Protein AF-A0A5C7WW06-F1 (afdb_monomer)

Secondary structure (DSSP, 8-state):
---EEEEESTTSHHHHHHHHHHHHTT-EEEEE-SS----

Solvent-accessible surface area (backbone atoms only — not comparable to full-atom values): 2401 Å² total; per-residue (Å²): 135,87,52,73,46,80,40,68,56,25,59,44,73,68,31,31,54,49,51,53,50,41,46,74,73,63,32,52,71,50,75,39,51,94,55,82,61,92,125

Foldseek 3Di:
DAAEEEFEPCQDDPNVVVQVVCVVVRHHYDYYYPDDRPD

pLDDT: mean 93.47, std 9.45, range [59.47, 98.25]

Mean predicted aligned error: 2.92 Å

Structure (mmCIF, N/CA/C/O backbone):
data_AF-A0A5C7WW06-F1
#
_entry.id   AF-A0A5C7WW06-F1
#
loop_
_atom_site.group_PDB
_atom_site.id
_atom_site.type_symbol
_atom_site.label_atom_id
_atom_site.label_alt_id
_atom_site.label_comp_id
_atom_site.label_asym_id
_atom_site.label_entity_id
_atom_site.label_seq_id
_atom_site.pdbx_PDB_ins_code
_atom_site.Cartn_x
_atom_site.Cartn_y
_atom_site.Cartn_z
_atom_site.occupancy
_atom_site.B_iso_or_equiv
_atom_site.auth_seq_id
_atom_site.auth_comp_id
_atom_site.auth_asym_id
_atom_site.auth_atom_id
_atom_site.pdbx_PDB_model_num
ATOM 1 N N . MET A 1 1 ? -14.759 5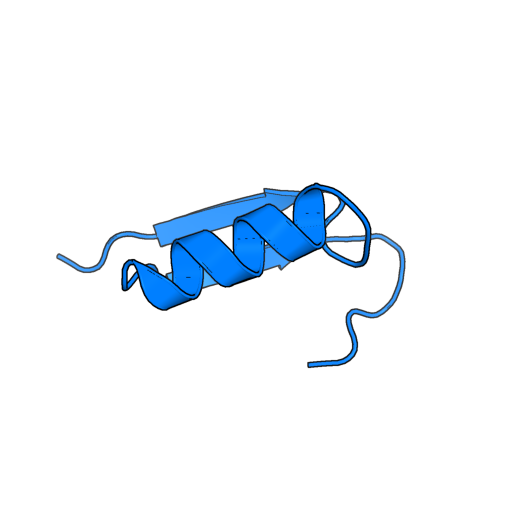.268 13.328 1.00 59.47 1 MET A N 1
ATOM 2 C CA . MET A 1 1 ? -14.349 5.630 11.952 1.00 59.47 1 MET A CA 1
ATOM 3 C C . MET A 1 1 ? -13.051 4.908 11.631 1.00 59.47 1 MET A C 1
ATOM 5 O O . MET A 1 1 ? -12.119 5.019 12.415 1.00 59.47 1 MET A O 1
ATOM 9 N N . SER A 1 2 ? -13.017 4.133 10.544 1.00 79.88 2 SER A N 1
ATOM 10 C CA . SER A 1 2 ? -11.789 3.491 10.048 1.00 79.88 2 SER A CA 1
ATOM 11 C C . SER A 1 2 ? -10.892 4.541 9.382 1.00 79.88 2 SER A C 1
ATOM 13 O O . SER A 1 2 ? -11.407 5.419 8.689 1.00 79.88 2 SER A O 1
ATOM 15 N N . ARG A 1 3 ? -9.574 4.493 9.619 1.00 95.56 3 ARG A N 1
ATOM 16 C CA . ARG A 1 3 ? -8.608 5.404 8.985 1.00 95.56 3 ARG A CA 1
ATOM 17 C C . ARG A 1 3 ? -8.254 4.846 7.608 1.00 95.56 3 ARG A C 1
ATOM 19 O O . ARG A 1 3 ? -7.894 3.676 7.498 1.00 95.56 3 ARG A O 1
ATOM 26 N N . VAL A 1 4 ? -8.366 5.670 6.570 1.00 97.62 4 VAL A N 1
ATOM 27 C CA . VAL A 1 4 ? -8.136 5.263 5.176 1.00 97.62 4 VAL A CA 1
ATOM 28 C C . VAL A 1 4 ? -6.929 6.008 4.619 1.00 97.62 4 VAL A C 1
ATOM 30 O O . VAL A 1 4 ? -6.780 7.201 4.876 1.00 97.62 4 VAL A O 1
ATOM 33 N N . ALA A 1 5 ? -6.082 5.314 3.860 1.00 98.00 5 ALA A N 1
ATOM 34 C CA . ALA A 1 5 ? -4.924 5.901 3.194 1.00 98.00 5 ALA A CA 1
ATOM 35 C C . ALA A 1 5 ? -4.823 5.458 1.726 1.00 98.00 5 ALA A C 1
ATOM 37 O O . ALA A 1 5 ? -5.100 4.305 1.399 1.00 98.00 5 ALA A O 1
ATOM 38 N N . LEU A 1 6 ? -4.384 6.373 0.859 1.00 97.75 6 LEU A N 1
ATOM 39 C CA . LEU A 1 6 ? -3.976 6.101 -0.520 1.00 97.75 6 LEU A CA 1
ATOM 40 C C . LEU A 1 6 ? -2.453 6.223 -0.606 1.00 97.75 6 LEU A C 1
ATOM 42 O O . LEU A 1 6 ? -1.902 7.249 -0.209 1.00 97.75 6 LEU A O 1
ATOM 46 N N . VAL A 1 7 ? -1.788 5.201 -1.143 1.00 97.88 7 VAL A N 1
ATOM 47 C CA . VAL A 1 7 ? -0.337 5.208 -1.372 1.00 97.88 7 VAL A CA 1
ATOM 48 C C . VAL A 1 7 ? -0.067 4.980 -2.854 1.00 97.88 7 VAL A C 1
ATOM 50 O O . VAL A 1 7 ? -0.454 3.951 -3.404 1.00 97.88 7 VAL A O 1
ATOM 53 N N . THR A 1 8 ? 0.599 5.938 -3.497 1.00 97.75 8 THR A N 1
ATOM 54 C CA . THR A 1 8 ? 1.041 5.851 -4.896 1.00 97.75 8 THR A CA 1
ATOM 55 C C . THR A 1 8 ? 2.483 5.356 -4.985 1.00 97.75 8 THR A C 1
ATOM 57 O O . THR A 1 8 ? 3.282 5.655 -4.097 1.00 97.75 8 THR A O 1
ATOM 60 N N . GLY A 1 9 ? 2.846 4.663 -6.066 1.00 97.38 9 GLY A N 1
ATOM 61 C CA . GLY A 1 9 ? 4.177 4.055 -6.190 1.00 97.38 9 GLY A CA 1
ATOM 62 C C . GLY A 1 9 ? 4.348 2.864 -5.239 1.00 97.38 9 GLY A C 1
ATOM 63 O O . GLY A 1 9 ? 5.420 2.666 -4.666 1.00 97.38 9 GLY A O 1
ATOM 64 N N . ALA A 1 10 ? 3.253 2.144 -4.981 1.00 97.62 10 ALA A N 1
ATOM 65 C CA . ALA A 1 10 ? 3.142 1.173 -3.904 1.00 97.62 10 ALA A CA 1
ATOM 66 C C . ALA A 1 10 ? 3.675 -0.232 -4.228 1.00 97.62 10 ALA A C 1
ATOM 68 O O . ALA A 1 10 ? 3.787 -1.043 -3.312 1.00 97.62 10 ALA A O 1
ATOM 69 N N . ALA A 1 11 ? 4.035 -0.535 -5.478 1.00 96.12 11 ALA A N 1
ATOM 70 C CA . ALA A 1 11 ? 4.452 -1.888 -5.860 1.00 96.12 11 ALA A CA 1
ATOM 71 C C . ALA A 1 11 ? 5.843 -2.275 -5.330 1.00 96.12 11 ALA A C 1
ATOM 73 O O . ALA A 1 11 ? 6.217 -3.444 -5.357 1.00 96.12 11 ALA A O 1
ATOM 74 N N . ARG A 1 12 ? 6.658 -1.305 -4.891 1.00 95.12 12 ARG A N 1
ATOM 75 C CA . ARG A 1 12 ? 8.059 -1.545 -4.507 1.00 95.12 12 ARG A CA 1
ATOM 76 C C . ARG A 1 12 ? 8.640 -0.448 -3.626 1.00 95.12 12 ARG A C 1
ATOM 78 O O . ARG A 1 12 ? 8.062 0.623 -3.451 1.00 95.12 12 ARG A O 1
ATOM 85 N N . GLY A 1 13 ? 9.839 -0.715 -3.108 1.00 96.25 13 GLY A N 1
ATOM 86 C CA . GLY A 1 13 ? 10.658 0.263 -2.399 1.00 96.25 13 GLY A CA 1
ATOM 87 C C . GLY A 1 13 ? 9.915 0.929 -1.241 1.00 96.25 13 GLY A C 1
ATOM 88 O O . GLY A 1 13 ? 9.259 0.26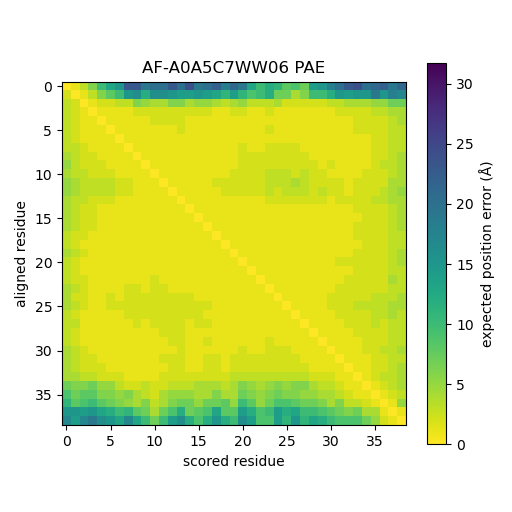6 -0.439 1.00 96.25 13 GLY A O 1
ATOM 89 N N . GLN A 1 14 ? 10.020 2.255 -1.161 1.00 98.06 14 GLN A N 1
ATOM 90 C CA . GLN A 1 14 ? 9.434 3.024 -0.063 1.00 98.06 14 GLN A CA 1
ATOM 91 C C . GLN A 1 14 ? 7.903 2.951 -0.045 1.00 98.06 14 GLN A C 1
ATOM 93 O O . GLN A 1 14 ? 7.327 2.834 1.031 1.00 98.06 14 GLN A O 1
ATOM 98 N N . GLY A 1 15 ? 7.241 2.959 -1.207 1.00 96.88 15 GLY A N 1
ATOM 99 C CA . GLY A 1 15 ? 5.781 2.874 -1.268 1.00 96.88 15 GLY A CA 1
ATOM 100 C C . GLY A 1 15 ? 5.254 1.563 -0.685 1.00 96.88 15 GLY A C 1
ATOM 101 O O . GLY A 1 15 ? 4.350 1.590 0.149 1.00 96.88 15 GLY A O 1
ATOM 102 N N . ALA A 1 16 ? 5.883 0.432 -1.020 1.00 96.62 16 ALA A N 1
ATOM 103 C CA . ALA A 1 16 ? 5.538 -0.867 -0.435 1.00 96.62 16 ALA A CA 1
ATOM 104 C C . ALA A 1 16 ? 5.760 -0.894 1.090 1.00 96.62 16 ALA A C 1
ATOM 106 O O . ALA A 1 16 ? 4.900 -1.357 1.842 1.00 96.62 16 ALA A O 1
ATOM 107 N N . ALA A 1 17 ? 6.879 -0.336 1.569 1.00 97.94 17 ALA A N 1
ATOM 108 C CA . ALA A 1 17 ? 7.165 -0.250 3.003 1.00 97.94 17 ALA A CA 1
ATOM 109 C C . ALA A 1 17 ? 6.137 0.618 3.757 1.00 97.94 17 ALA A C 1
ATOM 111 O O . ALA A 1 17 ? 5.724 0.275 4.867 1.00 97.94 17 ALA A O 1
ATOM 112 N N . ILE A 1 18 ? 5.685 1.716 3.144 1.00 98.12 18 ILE A N 1
ATOM 113 C CA . ILE A 1 18 ? 4.642 2.591 3.692 1.00 98.12 18 ILE A CA 1
ATOM 114 C C . ILE A 1 18 ? 3.301 1.853 3.763 1.00 98.12 18 ILE A C 1
ATOM 116 O O . ILE A 1 18 ? 2.651 1.896 4.807 1.00 98.12 18 ILE A O 1
ATOM 120 N N . VAL A 1 19 ? 2.899 1.137 2.704 1.00 97.44 19 VAL A N 1
ATOM 121 C CA . VAL A 1 19 ? 1.674 0.315 2.715 1.00 97.44 19 VAL A CA 1
ATOM 122 C C . VAL A 1 19 ? 1.720 -0.708 3.847 1.00 97.44 19 VAL A C 1
ATOM 124 O O . VAL A 1 19 ? 0.767 -0.793 4.624 1.00 97.44 19 VAL A O 1
ATOM 127 N N . ALA A 1 20 ? 2.828 -1.442 3.978 1.00 97.06 20 ALA A N 1
ATOM 128 C CA . ALA A 1 20 ? 2.997 -2.449 5.023 1.00 97.06 20 ALA A CA 1
ATOM 129 C C . ALA A 1 20 ? 2.866 -1.843 6.429 1.00 97.06 20 ALA A C 1
ATOM 131 O O . ALA A 1 20 ? 2.152 -2.385 7.275 1.00 97.06 20 ALA A O 1
ATOM 132 N N . ARG A 1 21 ? 3.492 -0.683 6.670 1.00 98.25 21 ARG A N 1
ATOM 133 C CA . ARG A 1 21 ? 3.383 0.023 7.952 1.00 98.25 21 ARG A CA 1
ATOM 134 C C . ARG A 1 21 ? 1.955 0.493 8.230 1.00 98.25 21 ARG A C 1
ATOM 136 O O . ARG A 1 21 ? 1.433 0.216 9.301 1.00 98.25 21 ARG A O 1
ATOM 143 N N . LEU A 1 22 ? 1.303 1.151 7.273 1.00 97.50 22 LEU A N 1
ATOM 144 C CA . LEU A 1 22 ? -0.061 1.661 7.451 1.00 97.50 22 LEU A CA 1
ATOM 145 C C . LEU A 1 22 ? -1.069 0.533 7.706 1.00 97.50 22 LEU A C 1
ATOM 147 O O . LEU A 1 22 ? -1.953 0.674 8.550 1.00 97.50 22 LEU A O 1
ATOM 151 N N . ARG A 1 23 ? -0.914 -0.606 7.022 1.00 96.50 23 ARG A N 1
ATOM 152 C CA . ARG A 1 23 ? -1.701 -1.817 7.295 1.00 96.50 23 ARG A CA 1
ATOM 153 C C . ARG A 1 23 ? -1.489 -2.310 8.726 1.00 96.50 23 ARG A C 1
ATOM 155 O O . ARG A 1 23 ? -2.473 -2.575 9.412 1.00 96.50 23 ARG A O 1
ATOM 162 N N . ALA A 1 24 ? -0.238 -2.398 9.181 1.00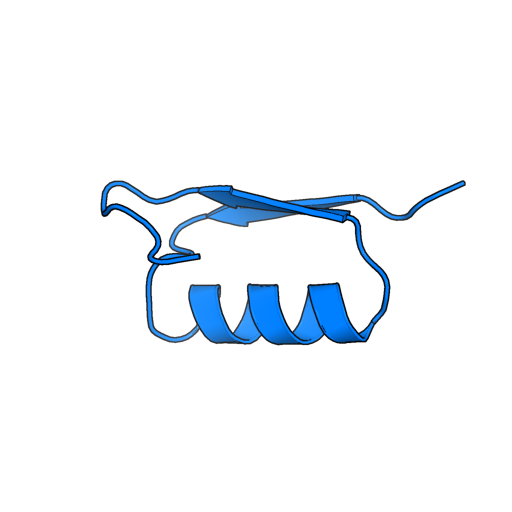 97.56 24 ALA A N 1
ATOM 163 C CA . ALA A 1 24 ? 0.088 -2.795 10.553 1.00 97.56 24 ALA A CA 1
ATOM 164 C C . ALA A 1 24 ? -0.492 -1.824 11.599 1.00 97.56 24 ALA A C 1
ATOM 166 O O . ALA A 1 24 ? -0.918 -2.252 12.668 1.00 97.56 24 ALA A O 1
ATOM 167 N N . ASP A 1 25 ? -0.587 -0.538 11.259 1.00 97.44 25 ASP A N 1
ATOM 168 C CA . ASP A 1 25 ? -1.171 0.502 12.110 1.00 97.44 25 ASP A CA 1
ATOM 169 C C . ASP A 1 25 ? -2.720 0.548 12.043 1.00 97.44 25 ASP A C 1
ATOM 171 O O . ASP A 1 25 ? -3.351 1.417 12.652 1.00 97.44 25 ASP A O 1
ATOM 175 N N . GLY A 1 26 ? -3.357 -0.379 11.314 1.00 96.00 26 GLY A N 1
ATOM 176 C CA . GLY A 1 26 ? -4.814 -0.553 11.270 1.00 96.00 26 GLY A CA 1
ATOM 177 C C . GLY A 1 26 ? -5.545 0.293 10.224 1.00 96.00 26 GLY A C 1
ATOM 178 O O . GLY A 1 26 ? -6.764 0.457 10.312 1.00 96.00 26 GLY A O 1
ATOM 179 N N . PHE A 1 27 ? -4.833 0.840 9.236 1.00 98.12 27 PHE A N 1
ATOM 180 C CA . PHE A 1 27 ? -5.459 1.567 8.134 1.00 98.12 27 PHE A CA 1
ATOM 181 C C . PHE A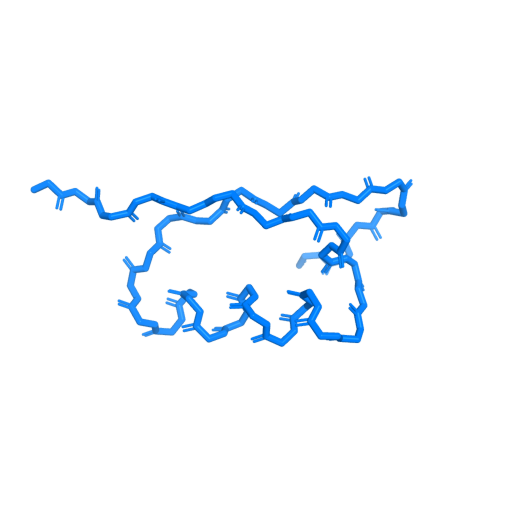 1 27 ? -6.044 0.610 7.087 1.00 98.12 27 PHE A C 1
ATOM 183 O O . PHE A 1 27 ? -5.451 -0.413 6.730 1.00 98.12 27 PHE A O 1
ATOM 190 N N . ALA A 1 28 ? -7.178 0.999 6.504 1.00 97.25 28 ALA A N 1
ATOM 191 C CA . ALA A 1 28 ? -7.581 0.493 5.198 1.00 97.25 28 ALA A CA 1
ATOM 192 C C . ALA A 1 28 ? -6.760 1.229 4.127 1.00 97.25 28 ALA A C 1
ATOM 194 O O . ALA A 1 28 ? -6.807 2.457 4.048 1.00 97.25 28 ALA A O 1
ATOM 195 N N . VAL A 1 29 ? -5.984 0.496 3.327 1.00 97.00 29 VAL A N 1
ATOM 196 C CA . VAL A 1 29 ? -5.026 1.093 2.388 1.00 97.00 29 VAL A CA 1
ATOM 197 C C . VAL A 1 29 ? -5.403 0.751 0.952 1.00 97.00 29 VAL 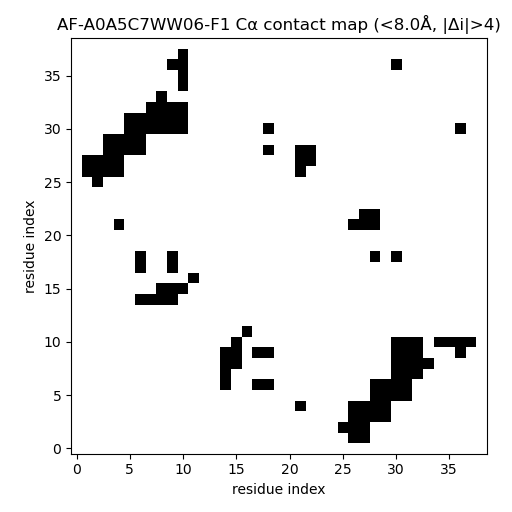A C 1
ATOM 199 O O . VAL A 1 29 ? -5.518 -0.426 0.613 1.00 97.00 29 VAL A O 1
ATOM 202 N N . ALA A 1 30 ? -5.556 1.778 0.117 1.00 96.81 30 ALA A N 1
ATOM 203 C CA . ALA A 1 30 ? -5.555 1.653 -1.334 1.00 96.81 30 ALA A CA 1
ATOM 204 C C . ALA A 1 30 ? -4.114 1.829 -1.831 1.00 96.81 30 ALA A C 1
ATOM 206 O O . ALA A 1 30 ? -3.521 2.898 -1.679 1.00 96.81 30 ALA A O 1
ATOM 207 N N . ALA A 1 31 ? -3.541 0.767 -2.387 1.00 97.12 31 ALA A N 1
ATOM 208 C CA . ALA A 1 31 ? -2.201 0.770 -2.955 1.00 97.12 31 ALA A CA 1
ATOM 209 C C . ALA A 1 31 ? -2.311 0.912 -4.480 1.00 97.12 31 ALA A C 1
ATOM 211 O O . ALA A 1 31 ? -2.990 0.111 -5.118 1.00 97.12 31 ALA A O 1
ATOM 212 N N . ALA A 1 32 ? -1.688 1.945 -5.047 1.00 97.06 32 ALA A N 1
ATOM 213 C CA . ALA A 1 32 ? -1.759 2.257 -6.471 1.00 97.06 32 ALA A CA 1
ATOM 214 C C . ALA A 1 32 ? -0.357 2.353 -7.084 1.00 97.06 32 ALA A C 1
ATOM 216 O O . ALA A 1 32 ? 0.515 3.073 -6.591 1.00 97.06 32 ALA A O 1
ATOM 217 N N . ASP A 1 33 ? -0.148 1.648 -8.186 1.00 97.44 33 ASP A N 1
ATOM 218 C CA . ASP A 1 33 ? 1.077 1.679 -8.979 1.00 97.44 33 ASP A CA 1
ATOM 219 C C . ASP A 1 33 ? 0.734 1.342 -10.439 1.00 97.44 33 ASP A C 1
ATOM 221 O O . ASP A 1 33 ? -0.378 0.906 -10.737 1.00 97.44 33 ASP A O 1
ATOM 225 N N . LEU A 1 34 ? 1.674 1.582 -11.351 1.00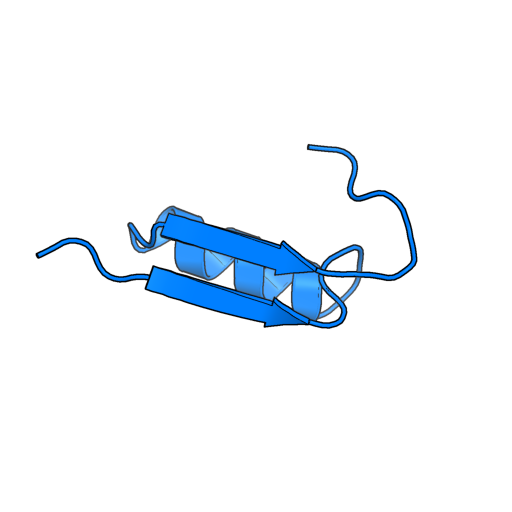 96.62 34 LEU A N 1
ATOM 226 C CA . LEU A 1 34 ? 1.568 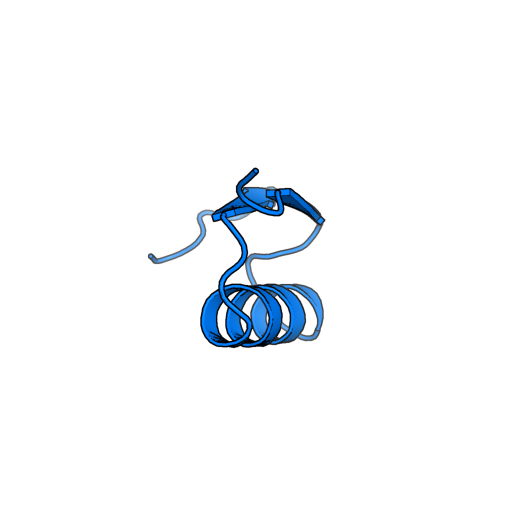1.127 -12.738 1.00 96.62 34 LEU A CA 1
ATOM 227 C C . LEU A 1 34 ? 1.925 -0.354 -12.869 1.00 96.62 34 LEU A C 1
ATOM 229 O O . LEU A 1 34 ? 1.466 -1.016 -13.796 1.00 96.62 34 LEU A O 1
ATOM 233 N N . LEU A 1 35 ? 2.779 -0.852 -11.973 1.00 93.44 35 LEU A N 1
ATOM 234 C CA . LEU A 1 35 ? 3.038 -2.278 -11.861 1.00 93.44 35 LEU A CA 1
ATOM 235 C C . LEU A 1 35 ? 1.923 -2.950 -11.071 1.00 93.44 35 LEU A C 1
ATOM 237 O O . LEU A 1 35 ? 1.365 -2.369 -10.140 1.00 93.44 35 LEU A O 1
ATOM 241 N N . GLU A 1 36 ? 1.652 -4.201 -11.415 1.00 88.12 36 GLU A N 1
ATOM 242 C CA . GLU A 1 36 ? 0.822 -5.050 -10.579 1.00 88.12 36 GLU A CA 1
ATOM 243 C C . GLU A 1 36 ? 1.475 -5.202 -9.201 1.00 88.12 36 GLU A C 1
ATOM 245 O O . GLU A 1 36 ? 2.689 -5.395 -9.076 1.00 88.12 36 GLU A O 1
ATOM 250 N N . ILE A 1 37 ? 0.661 -5.038 -8.164 1.00 81.94 37 ILE A N 1
ATOM 251 C CA . ILE A 1 37 ? 1.075 -5.257 -6.786 1.00 81.94 37 ILE A CA 1
ATOM 252 C C . ILE A 1 37 ? 0.724 -6.704 -6.484 1.00 81.94 37 ILE A C 1
ATOM 254 O O . ILE A 1 37 ? -0.457 -7.039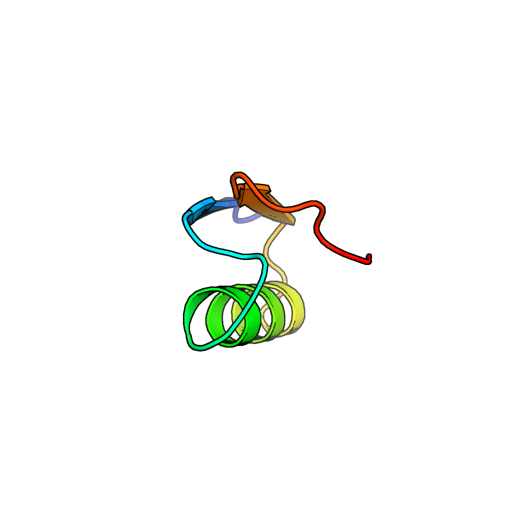 -6.445 1.00 81.94 37 ILE A O 1
ATOM 258 N N . ASP A 1 38 ? 1.739 -7.540 -6.284 1.00 71.44 38 ASP A N 1
ATOM 259 C CA . ASP A 1 38 ? 1.537 -8.904 -5.800 1.00 71.44 38 ASP A CA 1
ATOM 260 C C . ASP A 1 38 ? 1.022 -8.802 -4.354 1.00 71.44 38 ASP A C 1
ATOM 262 O O . ASP A 1 38 ? 1.724 -8.290 -3.472 1.00 71.44 38 ASP A O 1
ATOM 266 N N . THR A 1 39 ? -0.249 -9.149 -4.144 1.00 61.28 39 THR A N 1
ATOM 267 C CA . THR A 1 39 ? -0.961 -8.990 -2.859 1.00 61.28 39 THR A CA 1
ATOM 268 C C . THR A 1 39 ? -0.910 -10.228 -1.994 1.00 61.28 39 THR A C 1
ATOM 270 O O . THR A 1 39 ? -1.223 -11.314 -2.530 1.00 61.28 39 THR A O 1
#

Nearest PDB structures (foldseek):
  1uay-assembly1_B-2  TM=9.212E-01  e=3.279E-02  Thermus thermophilus HB8
  8hs9-assembly3_C  TM=9.656E-01  e=8.008E-02  Brucella melitensis bv. 1 str. 16M
  5if3-assembly1_B  TM=8.912E-01  e=1.705E-01  Burkholderia vietnamiensis G4
  5if3-assembly1_A  TM=8.945E-01  e=2.403E-01  Burkholderia vietnamiensis G4
  9itd-assembly2_C  TM=7.934E-01  e=1.645E+00  Homo sapiens

Radius of gyration: 9.54 Å; Cα contacts (8 Å, |Δi|>4): 60; chains: 1; bounding box: 25×15×25 Å

Sequence (39 aa):
MS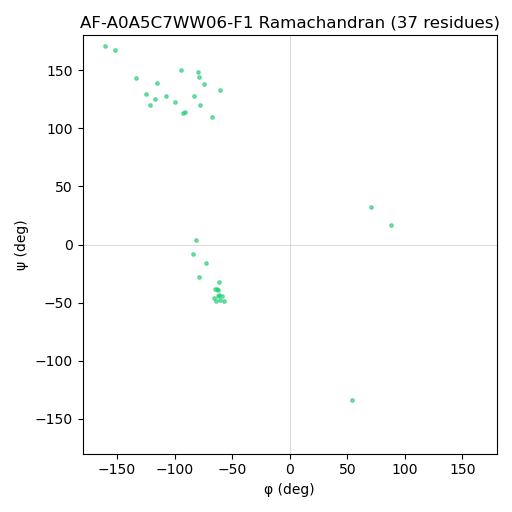RVALVTGAARGQGAAIVARLRADGFAVAAADLLEIDT